Protein AF-A0A920Q9G6-F1 (afdb_monomer_lite)

Radius of gyration: 15.86 Å; chains: 1; bounding box: 39×25×43 Å

Structure (mmCIF, N/CA/C/O backbone):
data_AF-A0A920Q9G6-F1
#
_entry.id   AF-A0A920Q9G6-F1
#
loop_
_atom_site.group_PDB
_atom_site.id
_atom_site.type_symbol
_atom_site.label_atom_id
_atom_site.label_alt_id
_atom_site.label_comp_id
_atom_site.label_asym_id
_atom_site.label_entity_id
_atom_site.label_seq_id
_atom_site.pdbx_PDB_ins_code
_atom_site.Cartn_x
_atom_site.Cartn_y
_atom_site.Cartn_z
_atom_site.occupancy
_atom_site.B_iso_or_equiv
_atom_site.auth_seq_id
_atom_site.auth_comp_id
_atom_site.auth_asym_id
_atom_site.auth_atom_id
_atom_site.pdbx_PDB_model_num
ATOM 1 N N . MET A 1 1 ? -4.734 8.734 -0.886 1.00 83.81 1 MET A N 1
ATOM 2 C CA . MET A 1 1 ? -6.056 9.282 -1.266 1.00 83.81 1 MET A CA 1
ATOM 3 C C . MET A 1 1 ? -7.047 8.135 -1.221 1.00 83.81 1 MET A C 1
ATOM 5 O O . MET A 1 1 ? -6.687 7.070 -1.701 1.00 83.81 1 MET A O 1
ATOM 9 N N . VAL A 1 2 ? -8.210 8.307 -0.593 1.00 89.38 2 VAL A N 1
ATOM 10 C CA . VAL A 1 2 ? -9.237 7.252 -0.536 1.00 89.38 2 VAL A CA 1
ATOM 11 C C . VAL A 1 2 ? -9.998 7.238 -1.851 1.00 89.38 2 VAL A C 1
ATOM 13 O O . VAL A 1 2 ? -10.337 8.303 -2.357 1.00 89.38 2 VAL A O 1
ATOM 16 N N . GLU A 1 3 ? -10.226 6.054 -2.403 1.00 92.44 3 GLU A N 1
ATOM 17 C CA . GLU A 1 3 ? -10.994 5.882 -3.634 1.00 92.44 3 GLU A CA 1
ATOM 18 C C . GLU A 1 3 ? -12.396 5.339 -3.361 1.00 92.44 3 GLU A C 1
ATOM 20 O O . GLU A 1 3 ? -13.366 5.874 -3.886 1.00 92.44 3 GLU A O 1
ATOM 25 N N . SER A 1 4 ? -12.519 4.313 -2.517 1.00 94.50 4 SER A N 1
ATOM 26 C CA . SER A 1 4 ? -13.818 3.760 -2.127 1.00 94.50 4 SER A CA 1
ATOM 27 C C . SER A 1 4 ? -13.784 3.149 -0.727 1.00 94.50 4 SER A C 1
ATOM 29 O O . SER A 1 4 ? -12.732 2.744 -0.226 1.00 94.50 4 SER A O 1
ATOM 31 N N . ILE A 1 5 ? -14.953 3.124 -0.088 1.00 94.25 5 ILE A N 1
ATOM 32 C CA . ILE A 1 5 ? -15.208 2.499 1.211 1.00 94.25 5 ILE A CA 1
ATOM 33 C C . ILE A 1 5 ? -16.492 1.688 1.041 1.00 94.25 5 ILE A C 1
ATOM 35 O O . ILE A 1 5 ? -17.563 2.267 0.881 1.00 94.25 5 ILE A O 1
ATOM 39 N N . ASP A 1 6 ? -16.364 0.369 1.063 1.00 94.69 6 ASP A N 1
ATOM 40 C CA . ASP A 1 6 ? -17.462 -0.595 1.026 1.00 94.69 6 ASP A CA 1
ATOM 41 C C . ASP A 1 6 ? -17.218 -1.614 2.136 1.00 94.69 6 ASP A C 1
ATOM 43 O O . ASP A 1 6 ? -16.495 -2.591 1.950 1.00 94.69 6 ASP A O 1
ATOM 47 N N . LEU A 1 7 ? -17.708 -1.306 3.340 1.00 92.56 7 LEU A N 1
ATOM 48 C CA . LEU A 1 7 ? -17.311 -2.020 4.551 1.00 92.56 7 LEU A CA 1
ATOM 49 C C . LEU A 1 7 ? -17.553 -3.537 4.422 1.00 92.56 7 LEU A C 1
ATOM 51 O O . LEU A 1 7 ? -18.640 -3.952 4.021 1.00 92.56 7 LEU A O 1
ATOM 55 N N . PRO A 1 8 ? -16.569 -4.369 4.811 1.00 93.19 8 PRO A N 1
ATOM 56 C CA . PRO A 1 8 ? -15.359 -4.010 5.561 1.00 93.19 8 PRO A CA 1
ATOM 57 C C . PRO A 1 8 ? -14.155 -3.597 4.689 1.00 93.19 8 PRO A C 1
ATOM 59 O O . PRO A 1 8 ? -13.048 -3.458 5.197 1.00 93.19 8 PRO A O 1
ATOM 62 N N . TYR A 1 9 ? -14.320 -3.397 3.384 1.00 95.25 9 TYR A N 1
ATOM 63 C CA . TYR A 1 9 ? -13.236 -3.092 2.450 1.00 95.25 9 TYR A CA 1
ATOM 64 C C . TYR A 1 9 ? -13.037 -1.592 2.233 1.00 95.25 9 TYR A C 1
ATOM 66 O O . TYR A 1 9 ? -13.970 -0.825 1.998 1.00 95.25 9 TYR A O 1
ATOM 74 N N . VAL A 1 10 ? -11.778 -1.165 2.242 1.00 95.00 10 VAL A N 1
ATOM 75 C CA . VAL A 1 10 ? -11.384 0.211 1.935 1.00 95.00 10 VAL A CA 1
ATOM 76 C C . VAL A 1 10 ? -10.270 0.197 0.901 1.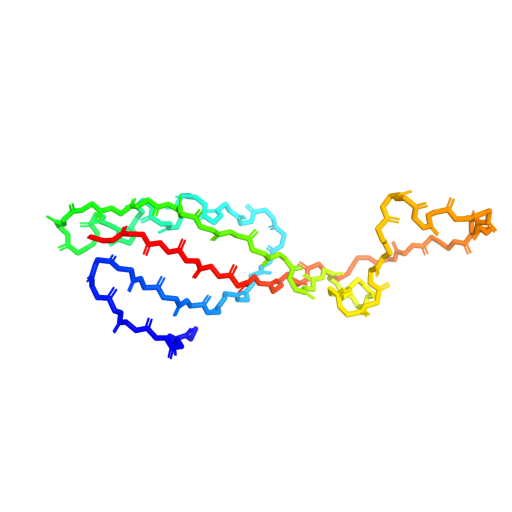00 95.00 10 VAL A C 1
ATOM 78 O O . VAL A 1 10 ? -9.2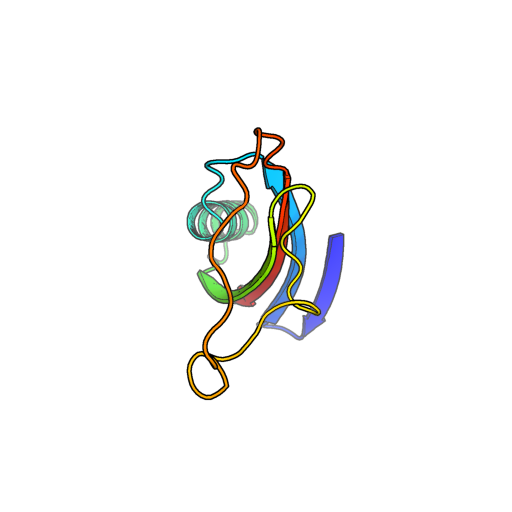91 -0.541 1.031 1.00 95.00 10 VAL A O 1
ATOM 81 N N . GLN A 1 11 ? -10.413 1.038 -0.120 1.00 95.38 11 GLN A N 1
ATOM 82 C CA . GLN A 1 11 ? -9.479 1.143 -1.237 1.00 95.38 11 GLN A CA 1
ATOM 83 C C . GLN A 1 11 ? -8.840 2.522 -1.257 1.00 95.38 11 GLN A C 1
ATOM 85 O O . GLN A 1 11 ? -9.527 3.550 -1.236 1.00 95.38 11 GLN A O 1
ATOM 90 N N . ILE A 1 12 ? -7.510 2.554 -1.288 1.00 94.69 12 ILE A N 1
ATOM 91 C CA . ILE A 1 12 ? -6.743 3.796 -1.291 1.00 94.69 12 ILE A CA 1
ATOM 92 C C . ILE A 1 12 ? -5.568 3.739 -2.262 1.00 94.69 12 ILE A C 1
ATOM 94 O O . ILE A 1 12 ? -4.958 2.703 -2.524 1.00 94.69 12 ILE A O 1
ATOM 98 N N . TRP A 1 13 ? -5.174 4.932 -2.678 1.00 94.19 13 TRP A N 1
ATOM 99 C CA . TRP A 1 13 ? -3.947 5.211 -3.397 1.00 94.19 13 TRP A CA 1
ATOM 100 C C . TRP A 1 13 ? -2.863 5.680 -2.433 1.00 94.19 13 TRP A C 1
ATOM 102 O O . TRP A 1 13 ? -3.057 6.666 -1.705 1.00 94.19 13 TRP A O 1
ATOM 112 N N . ILE A 1 14 ? -1.705 5.022 -2.467 1.00 93.44 14 ILE A N 1
ATOM 113 C CA . ILE A 1 14 ? -0.526 5.387 -1.675 1.00 93.44 14 ILE A CA 1
ATOM 114 C C . ILE A 1 14 ? 0.616 5.766 -2.613 1.00 93.44 14 ILE A C 1
ATOM 116 O O . ILE A 1 14 ? 0.982 5.006 -3.504 1.00 93.44 14 ILE A O 1
ATOM 120 N N . SER A 1 15 ? 1.205 6.937 -2.378 1.00 92.31 15 SER A N 1
ATOM 121 C CA . SER A 1 15 ? 2.460 7.368 -2.994 1.00 92.31 15 SER A CA 1
ATOM 122 C C . SER A 1 15 ? 3.519 7.418 -1.901 1.00 92.31 15 SER A C 1
ATOM 124 O O . SER A 1 15 ? 3.316 8.095 -0.894 1.00 92.31 15 SER A O 1
ATOM 126 N N . CYS A 1 16 ? 4.615 6.681 -2.052 1.00 91.62 16 CYS A N 1
ATOM 127 C CA . CYS A 1 16 ? 5.629 6.577 -1.007 1.00 91.62 16 CYS A CA 1
ATOM 128 C C . CYS A 1 16 ? 7.049 6.450 -1.569 1.00 91.62 16 CYS A C 1
ATOM 130 O O . CYS A 1 16 ? 7.266 6.120 -2.737 1.00 91.62 16 CYS A O 1
ATOM 132 N N . SER A 1 17 ? 8.043 6.715 -0.725 1.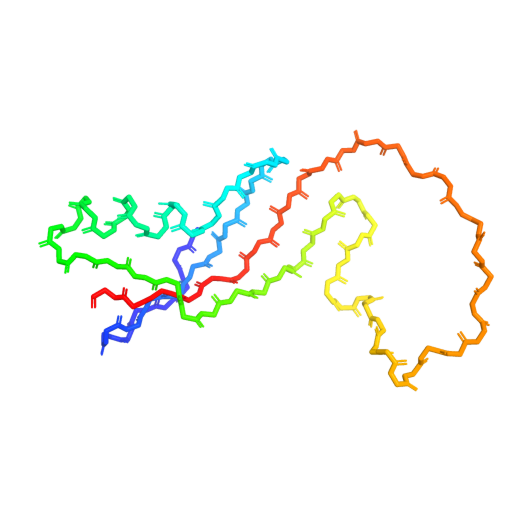00 90.00 17 SER A N 1
ATOM 133 C CA . SER A 1 17 ? 9.453 6.509 -1.056 1.00 90.00 17 SER A CA 1
ATOM 134 C C . SER A 1 17 ? 9.825 5.019 -1.040 1.00 90.00 17 SER A C 1
ATOM 136 O O . SER A 1 17 ? 9.010 4.141 -0.737 1.00 90.00 17 SER A O 1
ATOM 138 N N . LYS A 1 18 ? 11.074 4.703 -1.405 1.00 87.06 18 LYS A N 1
ATOM 139 C CA . LYS A 1 18 ? 11.629 3.351 -1.246 1.00 87.06 18 LYS A CA 1
ATOM 140 C C . LYS A 1 18 ? 11.612 2.909 0.222 1.00 87.06 18 LYS A C 1
ATOM 142 O O . LYS A 1 18 ? 11.883 3.708 1.112 1.00 87.06 18 LYS A O 1
ATOM 147 N N . GLY A 1 19 ? 11.353 1.622 0.454 1.00 87.31 19 GLY A N 1
ATOM 148 C CA . GLY A 1 19 ? 11.401 1.015 1.791 1.00 87.31 19 GLY A CA 1
ATOM 149 C C . GLY A 1 19 ? 10.113 1.120 2.613 1.00 87.31 19 GLY A C 1
ATOM 150 O O . GLY A 1 19 ? 10.092 0.654 3.746 1.00 87.31 19 GLY A O 1
ATOM 151 N N . THR A 1 20 ? 9.033 1.690 2.072 1.00 91.31 20 THR A N 1
ATOM 152 C CA . THR A 1 20 ? 7.737 1.706 2.765 1.00 91.31 20 THR A CA 1
ATOM 153 C C . THR A 1 20 ? 7.080 0.325 2.753 1.00 91.31 20 THR A C 1
ATOM 155 O O . THR A 1 20 ? 6.850 -0.262 1.694 1.00 91.31 20 THR A O 1
ATOM 158 N N . TYR A 1 21 ? 6.729 -0.172 3.939 1.00 93.12 21 TYR A N 1
ATOM 159 C CA . TYR A 1 21 ? 6.020 -1.435 4.126 1.00 93.12 21 TYR A CA 1
ATOM 160 C C . TYR A 1 21 ? 4.509 -1.194 4.181 1.00 93.12 21 TYR A C 1
ATOM 162 O O . TYR A 1 21 ? 3.961 -0.854 5.226 1.00 93.12 21 TYR A O 1
ATOM 170 N N . ILE A 1 22 ? 3.813 -1.412 3.061 1.00 93.88 22 ILE A N 1
ATOM 171 C CA . ILE A 1 22 ? 2.355 -1.198 2.965 1.00 93.88 22 ILE A CA 1
ATOM 172 C C . ILE A 1 22 ? 1.565 -2.076 3.954 1.00 93.88 22 ILE A C 1
ATOM 174 O O . ILE A 1 22 ? 0.538 -1.658 4.477 1.00 93.88 22 ILE A O 1
ATOM 178 N N . ARG A 1 23 ? 2.073 -3.271 4.281 1.00 92.56 23 ARG A N 1
ATOM 179 C CA . ARG A 1 23 ? 1.466 -4.136 5.307 1.00 92.56 23 ARG A CA 1
ATOM 180 C C . ARG A 1 23 ? 1.526 -3.526 6.709 1.00 92.56 23 ARG A C 1
ATOM 182 O O . ARG A 1 23 ? 0.541 -3.601 7.432 1.00 92.56 23 ARG A O 1
ATOM 189 N N . SER A 1 24 ? 2.651 -2.911 7.073 1.00 94.44 24 SER A N 1
ATOM 190 C CA . SER A 1 24 ? 2.785 -2.203 8.351 1.00 94.44 24 SER A CA 1
ATOM 191 C C . SER A 1 24 ? 1.856 -0.995 8.394 1.00 94.44 24 SER A C 1
ATOM 193 O O . SER A 1 24 ? 1.153 -0.814 9.375 1.00 94.44 24 SER A O 1
ATOM 195 N N . PHE A 1 25 ? 1.748 -0.256 7.285 1.00 93.44 25 PHE A N 1
ATOM 196 C CA . PHE A 1 25 ? 0.775 0.829 7.165 1.00 93.44 25 PHE A CA 1
ATOM 197 C C . PHE A 1 25 ? -0.668 0.355 7.419 1.00 93.44 25 PHE A C 1
ATOM 199 O O . PHE A 1 25 ? -1.392 1.007 8.164 1.00 93.44 25 PHE A O 1
ATOM 206 N N . ALA A 1 26 ? -1.082 -0.782 6.846 1.00 93.19 26 ALA A N 1
ATOM 207 C CA . ALA A 1 26 ? -2.413 -1.338 7.096 1.00 93.19 26 ALA A CA 1
ATOM 208 C C . ALA A 1 26 ? -2.611 -1.687 8.582 1.00 93.19 26 ALA A C 1
ATOM 210 O O . ALA A 1 26 ? -3.631 -1.328 9.161 1.00 93.19 26 ALA A O 1
ATOM 211 N N . ASN A 1 27 ? -1.614 -2.306 9.221 1.00 93.75 27 ASN A N 1
ATOM 212 C CA . ASN A 1 27 ? -1.654 -2.593 10.654 1.00 93.75 27 ASN A CA 1
ATOM 213 C C . ASN A 1 27 ? -1.806 -1.316 11.497 1.00 93.75 27 ASN A C 1
ATOM 215 O O . ASN A 1 27 ? -2.659 -1.262 12.382 1.00 93.75 27 ASN A O 1
ATOM 219 N N . ASP A 1 28 ? -1.000 -0.293 11.218 1.00 94.56 28 ASP A N 1
ATOM 220 C CA . ASP A 1 28 ? -1.002 0.971 11.961 1.00 94.56 28 ASP A CA 1
ATOM 221 C C . ASP A 1 28 ? -2.329 1.718 11.778 1.00 94.56 28 ASP A C 1
ATOM 223 O O . ASP A 1 28 ? -2.880 2.262 12.737 1.00 94.56 28 ASP A O 1
ATOM 227 N N . LEU A 1 29 ? -2.896 1.677 10.568 1.00 92.56 29 LEU A N 1
ATOM 228 C CA . LEU A 1 29 ? -4.227 2.206 10.280 1.00 92.56 29 LEU A CA 1
ATOM 229 C C . LEU A 1 29 ? -5.309 1.481 11.090 1.00 92.56 29 LEU A C 1
ATOM 231 O O . LEU A 1 29 ? -6.163 2.126 11.696 1.00 92.56 29 LEU A O 1
ATOM 235 N N . GLY A 1 30 ? -5.243 0.153 11.161 1.00 93.88 30 GLY A N 1
ATOM 236 C CA . GLY A 1 30 ? -6.147 -0.654 11.977 1.00 93.88 30 GLY A CA 1
ATOM 237 C C . GLY A 1 30 ? -6.065 -0.342 13.470 1.00 93.88 30 GLY A C 1
ATOM 238 O O . GLY A 1 30 ? -7.094 -0.259 14.143 1.00 93.88 30 GLY A O 1
ATOM 239 N N . HIS A 1 31 ? -4.849 -0.120 13.981 1.00 95.56 31 HIS A N 1
ATOM 240 C CA . HIS A 1 31 ? -4.620 0.310 15.364 1.00 95.56 31 HIS A CA 1
ATOM 241 C C . HIS A 1 31 ? -5.205 1.700 15.622 1.00 95.56 31 HIS A C 1
ATOM 243 O O . HIS A 1 31 ? -5.872 1.906 16.636 1.00 95.56 31 HIS A O 1
ATOM 249 N N . PHE A 1 32 ? -5.003 2.641 14.697 1.00 95.25 32 PHE A N 1
ATOM 250 C CA . PHE A 1 32 ? -5.556 3.992 14.794 1.00 95.25 32 PHE A CA 1
ATOM 251 C C . PHE A 1 32 ? -7.092 3.985 14.836 1.00 95.25 32 PHE A C 1
ATOM 253 O O . PHE A 1 32 ? -7.693 4.715 15.624 1.00 95.25 32 PHE A O 1
ATOM 260 N N . LEU A 1 33 ? -7.723 3.117 14.042 1.00 93.38 33 LEU A N 1
ATOM 261 C CA . LEU A 1 33 ? -9.179 2.948 13.994 1.00 93.38 33 LEU A CA 1
ATOM 262 C C . LEU A 1 33 ? -9.747 2.081 15.133 1.00 93.38 33 LEU A C 1
ATOM 264 O O . LEU A 1 33 ? -10.961 2.039 15.306 1.00 93.38 33 LEU A O 1
ATOM 268 N N . LYS A 1 34 ? -8.896 1.419 15.931 1.00 95.38 34 LYS A N 1
ATOM 269 C CA . LYS A 1 34 ? -9.261 0.533 17.060 1.00 95.38 34 LYS A CA 1
ATOM 270 C C . LYS A 1 34 ? -10.097 -0.703 16.696 1.00 95.38 34 LYS A C 1
ATOM 272 O O . LYS A 1 34 ? -10.673 -1.326 17.583 1.00 95.38 34 LYS A O 1
ATOM 277 N N . VAL A 1 35 ? -10.138 -1.069 15.420 1.00 94.38 35 VAL A N 1
ATOM 278 C CA . VAL A 1 35 ? -10.846 -2.259 14.912 1.00 94.38 35 VAL A CA 1
ATOM 279 C C . VAL A 1 35 ? -9.886 -3.322 14.368 1.00 94.38 35 VAL A C 1
ATOM 281 O O . VAL A 1 35 ? -10.240 -4.494 14.277 1.00 94.38 35 VAL A O 1
ATOM 284 N N . GLY A 1 36 ? -8.626 -2.942 14.122 1.00 93.88 36 GLY A N 1
ATOM 285 C CA . GLY A 1 36 ? -7.672 -3.759 13.379 1.00 93.88 36 GLY A CA 1
ATOM 286 C C . GLY A 1 36 ? -7.849 -3.571 11.873 1.00 93.88 36 GLY A C 1
ATOM 287 O O . GLY A 1 36 ? -8.873 -3.100 11.407 1.00 93.88 36 GLY A O 1
ATOM 288 N N . ALA A 1 37 ? -6.809 -3.858 11.098 1.00 95.44 37 ALA A N 1
ATOM 289 C CA . ALA A 1 37 ? -6.903 -3.834 9.648 1.00 95.44 37 ALA A CA 1
ATOM 290 C C . ALA A 1 37 ? -5.788 -4.678 9.049 1.00 95.44 37 ALA A C 1
ATOM 292 O O . ALA A 1 37 ? -4.684 -4.764 9.597 1.00 95.44 37 ALA A O 1
ATOM 293 N N . HIS A 1 38 ? -6.071 -5.304 7.916 1.00 94.31 38 HIS A N 1
ATOM 294 C CA . HIS A 1 38 ? -5.088 -6.108 7.207 1.00 94.31 38 HIS A CA 1
ATOM 295 C C . HIS A 1 38 ? -5.192 -5.900 5.702 1.00 94.31 38 HIS A C 1
ATOM 297 O O . HIS A 1 38 ? -6.247 -5.589 5.155 1.00 94.31 38 HIS A O 1
ATOM 303 N N . LEU A 1 39 ? -4.055 -6.060 5.031 1.00 94.69 39 LEU A N 1
ATOM 304 C CA . LEU A 1 39 ? -3.948 -5.927 3.588 1.00 94.69 39 LEU A CA 1
ATOM 305 C C . LEU A 1 39 ? -4.657 -7.096 2.892 1.00 94.69 39 LEU A C 1
ATOM 307 O O . LEU A 1 39 ? -4.320 -8.251 3.146 1.00 94.69 39 LEU A O 1
ATOM 311 N N . THR A 1 40 ? -5.574 -6.785 1.982 1.00 95.06 40 THR A N 1
ATOM 312 C CA . THR A 1 40 ? -6.330 -7.767 1.190 1.00 95.06 40 THR A CA 1
ATOM 313 C C . THR A 1 40 ? -5.816 -7.837 -0.243 1.00 95.06 40 THR A C 1
ATOM 315 O O . THR A 1 40 ? -5.644 -8.924 -0.783 1.00 95.06 40 THR A O 1
ATOM 318 N N . SER A 1 41 ? -5.523 -6.685 -0.851 1.00 94.62 41 SER A N 1
ATOM 319 C CA . SER A 1 41 ? -4.961 -6.594 -2.201 1.00 94.62 41 SER A CA 1
ATOM 320 C C . SER A 1 41 ? -3.916 -5.488 -2.274 1.00 94.62 41 SER A C 1
ATOM 322 O O . SER A 1 41 ? -4.036 -4.452 -1.615 1.00 94.62 41 SER A O 1
ATOM 324 N N . LEU A 1 42 ? -2.876 -5.721 -3.071 1.00 94.81 42 LEU A N 1
ATOM 325 C CA . LEU A 1 42 ? -1.805 -4.768 -3.309 1.00 94.81 42 LEU A CA 1
ATOM 326 C C . LEU A 1 42 ? -1.358 -4.844 -4.758 1.00 94.81 42 LEU A C 1
ATOM 328 O O . LEU A 1 42 ? -0.763 -5.835 -5.177 1.00 94.81 42 LEU A O 1
ATOM 332 N N . GLU A 1 43 ? -1.548 -3.750 -5.477 1.00 93.44 43 GLU A N 1
ATOM 333 C C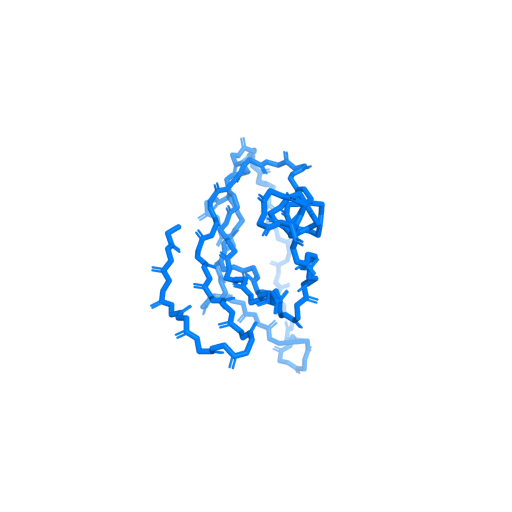A . GLU A 1 43 ? -1.019 -3.585 -6.819 1.00 93.44 43 GLU A CA 1
ATOM 334 C C . GLU A 1 43 ? -0.033 -2.421 -6.846 1.00 93.44 43 GLU A C 1
ATOM 336 O O . GLU A 1 43 ? -0.290 -1.319 -6.359 1.00 93.44 43 GLU A O 1
ATOM 341 N N . ARG A 1 44 ? 1.142 -2.669 -7.418 1.00 92.81 44 ARG A N 1
ATOM 342 C CA . ARG A 1 44 ? 2.133 -1.629 -7.666 1.00 92.81 44 ARG A CA 1
ATOM 343 C C . ARG A 1 44 ? 1.874 -1.031 -9.038 1.00 92.81 44 ARG A C 1
ATOM 345 O O . ARG A 1 44 ? 2.134 -1.670 -10.050 1.00 92.81 44 ARG A O 1
ATOM 352 N N . LEU A 1 45 ? 1.479 0.230 -9.053 1.00 92.38 45 LEU A N 1
ATOM 353 C CA . LEU A 1 45 ? 1.139 0.941 -10.278 1.00 92.38 45 LEU A CA 1
ATOM 354 C C . LEU A 1 45 ? 2.317 1.678 -10.892 1.00 92.38 45 LEU A C 1
ATOM 356 O O . LEU A 1 45 ? 2.341 1.888 -12.098 1.00 92.38 45 LEU A O 1
ATOM 360 N N . SER A 1 46 ? 3.301 2.080 -10.086 1.00 89.81 46 SER A N 1
ATOM 361 C CA . SER A 1 46 ? 4.544 2.638 -10.616 1.00 89.81 46 SER A CA 1
ATOM 362 C C . SER A 1 46 ? 5.731 2.451 -9.675 1.00 89.81 46 SER A C 1
ATOM 364 O O . SER A 1 46 ? 5.578 2.302 -8.457 1.00 89.81 46 SER A O 1
ATOM 366 N N . CYS A 1 47 ? 6.935 2.467 -10.245 1.00 88.00 47 CYS A N 1
ATOM 367 C CA . CYS A 1 47 ? 8.198 2.424 -9.517 1.00 88.00 47 CYS A CA 1
ATOM 368 C C . CYS A 1 47 ? 9.243 3.250 -10.266 1.00 88.00 47 CYS A C 1
ATOM 370 O O . CYS A 1 47 ? 9.734 2.862 -11.327 1.00 88.00 47 CYS A O 1
ATOM 372 N N . GLY A 1 48 ? 9.571 4.402 -9.692 1.00 84.38 48 GLY A N 1
ATOM 373 C CA . GLY A 1 48 ? 10.437 5.378 -10.332 1.00 84.38 48 GLY A CA 1
ATOM 374 C C . GLY A 1 48 ? 9.866 5.913 -11.639 1.00 84.38 48 GLY A C 1
ATOM 375 O O . GLY A 1 48 ? 8.651 6.002 -11.799 1.00 84.38 48 GLY A O 1
ATOM 376 N N . GLU A 1 49 ? 10.750 6.314 -12.549 1.00 80.62 49 GLU A N 1
ATOM 377 C CA . GLU A 1 49 ? 10.358 7.001 -13.788 1.00 80.62 49 GLU A CA 1
ATOM 378 C C . GLU A 1 49 ? 9.885 6.048 -14.892 1.00 80.62 49 GLU A C 1
ATOM 380 O O . GLU A 1 49 ? 9.133 6.456 -15.772 1.00 80.62 49 GLU A O 1
ATOM 385 N N . TRP A 1 50 ? 10.316 4.786 -14.846 1.00 78.50 50 TRP A N 1
ATOM 386 C CA . TRP A 1 50 ? 10.150 3.851 -15.961 1.00 78.50 50 TRP A CA 1
ATOM 387 C C . TRP A 1 50 ? 9.040 2.831 -15.757 1.00 78.50 50 TRP A C 1
ATOM 389 O O . TRP A 1 50 ? 8.251 2.605 -16.670 1.00 78.50 50 TRP A O 1
ATOM 399 N N . PHE A 1 51 ? 8.973 2.192 -14.589 1.00 84.75 51 PHE A N 1
ATOM 400 C CA . PHE A 1 51 ? 7.991 1.135 -14.383 1.00 84.75 51 PHE A CA 1
ATOM 401 C C . PHE A 1 51 ? 6.614 1.737 -14.129 1.00 84.75 51 PHE A C 1
ATOM 403 O O . PHE A 1 51 ? 6.440 2.524 -13.188 1.00 84.75 51 PHE A O 1
ATOM 410 N N . ARG A 1 52 ? 5.635 1.301 -14.920 1.00 86.94 52 ARG A N 1
ATOM 411 C CA . ARG A 1 52 ? 4.212 1.540 -14.695 1.00 86.94 52 ARG A CA 1
ATOM 412 C C . ARG A 1 52 ? 3.443 0.244 -14.958 1.00 86.94 52 ARG A C 1
ATOM 414 O O . ARG A 1 52 ? 3.856 -0.541 -15.803 1.00 86.94 52 ARG A O 1
ATOM 421 N N . SER A 1 53 ? 2.345 -0.020 -14.257 1.00 87.88 53 SER A N 1
ATOM 422 C CA . SER A 1 53 ? 1.615 -1.283 -14.464 1.00 87.88 53 SER A CA 1
ATOM 423 C C . SER A 1 53 ? 1.104 -1.428 -15.904 1.00 87.88 53 SER A C 1
ATOM 425 O O . SER A 1 53 ? 1.145 -2.526 -16.453 1.00 87.88 53 SER A O 1
ATOM 427 N N . ASP A 1 54 ? 0.750 -0.319 -16.560 1.00 86.69 54 ASP A N 1
ATOM 428 C CA . ASP A 1 54 ? 0.286 -0.282 -17.951 1.00 86.69 54 ASP A CA 1
ATOM 429 C C . ASP A 1 54 ? 1.363 -0.631 -18.992 1.00 86.69 54 ASP A C 1
ATOM 431 O O . ASP A 1 54 ? 1.028 -1.076 -20.088 1.00 86.69 54 ASP A O 1
ATOM 435 N N . ASN A 1 55 ? 2.649 -0.481 -18.652 1.00 85.62 55 ASN A N 1
ATOM 436 C CA . ASN A 1 55 ? 3.766 -0.862 -19.522 1.00 85.62 55 ASN A CA 1
ATOM 437 C C . ASN A 1 55 ? 4.420 -2.197 -19.133 1.00 85.62 55 ASN A C 1
ATOM 439 O O . ASN A 1 55 ? 5.466 -2.559 -19.676 1.00 85.62 55 ASN A O 1
ATOM 443 N N . SER A 1 56 ? 3.809 -2.928 -18.199 1.00 85.75 56 SER A N 1
ATOM 444 C CA . SER A 1 56 ? 4.292 -4.232 -17.761 1.00 85.75 56 SER A CA 1
ATOM 445 C C . SER A 1 56 ? 3.875 -5.349 -18.724 1.00 85.75 56 SER A C 1
ATOM 447 O O . SER A 1 56 ? 2.861 -5.269 -19.416 1.00 85.75 56 SER A O 1
ATOM 449 N N . VAL A 1 57 ? 4.683 -6.409 -18.781 1.00 86.75 57 VAL A N 1
ATOM 450 C CA . VAL A 1 57 ? 4.444 -7.582 -19.633 1.00 86.75 57 VAL A CA 1
ATOM 451 C C . VAL A 1 57 ? 4.263 -8.801 -18.735 1.00 86.75 57 VAL A C 1
ATOM 453 O O . VAL A 1 57 ?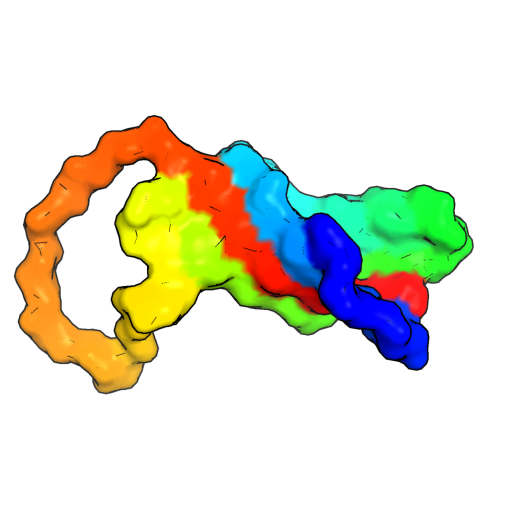 5.005 -8.968 -17.766 1.00 86.75 57 VAL A O 1
ATOM 456 N N . SER A 1 58 ? 3.279 -9.655 -19.040 1.00 86.31 58 SER A N 1
ATOM 457 C CA . SER A 1 58 ? 3.105 -10.913 -18.310 1.00 86.31 58 SER A CA 1
ATOM 458 C C . SER A 1 58 ? 4.257 -11.872 -18.609 1.00 86.31 58 SER A C 1
ATOM 460 O O . SER A 1 58 ? 4.818 -11.867 -19.705 1.00 86.31 58 SER A O 1
ATOM 462 N N . VAL A 1 59 ? 4.591 -12.733 -17.646 1.00 86.00 59 VAL A N 1
ATOM 463 C CA . VAL A 1 59 ? 5.673 -13.725 -17.794 1.00 86.00 59 VAL A CA 1
ATOM 464 C C . VAL A 1 59 ? 5.444 -14.626 -19.014 1.00 86.00 59 VAL A C 1
ATOM 466 O O . VAL A 1 59 ? 6.383 -14.976 -19.717 1.00 86.00 59 VAL A O 1
ATOM 469 N N . GLU A 1 60 ? 4.187 -14.940 -19.316 1.00 85.44 60 GLU A N 1
ATOM 470 C CA . GLU A 1 60 ? 3.781 -15.766 -20.460 1.00 85.44 60 GLU A CA 1
ATOM 471 C C . GLU A 1 60 ? 4.080 -15.100 -21.811 1.00 85.44 60 GLU A C 1
ATOM 473 O O . GLU A 1 60 ? 4.370 -15.779 -22.793 1.00 85.44 60 GLU A O 1
ATOM 478 N N . LYS A 1 61 ? 4.014 -13.764 -21.867 1.00 82.88 61 LYS A N 1
ATOM 479 C CA . LYS A 1 61 ? 4.283 -12.958 -23.067 1.00 82.88 61 LYS A CA 1
ATOM 480 C C . LYS A 1 61 ? 5.724 -12.463 -23.133 1.00 82.88 61 LYS A C 1
ATOM 482 O O . LYS A 1 61 ? 6.044 -11.636 -23.989 1.00 82.88 61 LYS A O 1
ATOM 487 N N . LEU A 1 62 ? 6.593 -12.958 -22.253 1.00 79.75 62 LEU A N 1
ATOM 488 C CA . LEU A 1 62 ? 8.001 -12.593 -22.213 1.00 79.75 62 LEU A CA 1
ATOM 489 C C . LEU A 1 62 ? 8.745 -13.211 -23.412 1.00 79.75 62 LEU A C 1
ATOM 491 O O . LEU A 1 62 ? 9.424 -14.229 -23.308 1.00 79.75 62 LEU A O 1
ATOM 495 N N . GLY A 1 63 ? 8.587 -12.602 -24.588 1.00 73.12 63 GLY A N 1
ATOM 496 C CA . GLY A 1 63 ? 9.438 -12.839 -25.752 1.00 73.12 63 GLY A CA 1
ATOM 497 C C . GLY A 1 63 ? 10.813 -12.197 -25.562 1.00 73.12 63 GLY A C 1
ATOM 498 O O . GLY A 1 63 ? 10.959 -11.297 -24.739 1.00 73.12 63 GLY A O 1
ATOM 499 N N . LYS A 1 64 ? 11.820 -12.665 -26.317 1.00 63.19 64 LYS A N 1
ATOM 500 C CA . LYS A 1 64 ? 13.215 -12.182 -26.274 1.00 63.19 64 LYS A CA 1
ATOM 501 C C . LYS A 1 64 ? 13.264 -10.649 -26.378 1.00 63.19 64 LYS A C 1
ATOM 503 O O . LYS A 1 64 ? 13.187 -10.102 -27.472 1.00 63.19 64 LYS A O 1
ATOM 508 N N . MET A 1 65 ? 13.357 -9.977 -25.236 1.00 59.84 65 MET A N 1
ATOM 509 C CA . MET A 1 65 ? 13.557 -8.537 -25.126 1.00 59.84 65 MET A CA 1
ATOM 510 C C . MET A 1 65 ? 15.016 -8.294 -24.750 1.00 59.84 65 MET A C 1
ATOM 512 O O . MET A 1 65 ? 15.516 -8.890 -23.794 1.00 59.84 65 MET A O 1
ATOM 516 N N . ASP A 1 66 ? 15.693 -7.438 -25.513 1.00 58.84 66 ASP A N 1
ATOM 517 C CA . ASP A 1 66 ? 17.086 -7.078 -25.270 1.00 58.84 66 ASP A CA 1
ATOM 518 C C . ASP A 1 66 ? 17.225 -6.275 -23.971 1.00 58.84 66 ASP A C 1
ATOM 520 O O . ASP A 1 66 ? 16.619 -5.218 -23.770 1.00 58.84 66 ASP A O 1
ATOM 524 N N . MET A 1 67 ? 18.033 -6.819 -23.064 1.00 56.44 67 MET A N 1
ATOM 525 C CA . MET A 1 67 ? 18.288 -6.288 -21.730 1.00 56.44 67 MET A CA 1
ATOM 526 C C . MET A 1 67 ? 19.489 -5.344 -21.750 1.00 56.44 67 MET A C 1
ATOM 528 O O . MET A 1 67 ? 20.586 -5.720 -21.352 1.00 56.44 67 MET A O 1
ATOM 532 N N . GLU A 1 68 ? 19.284 -4.091 -22.142 1.00 57.41 68 GLU A N 1
ATOM 533 C CA . GLU A 1 68 ? 20.280 -3.044 -21.900 1.00 57.41 68 GLU A CA 1
ATOM 534 C C . GLU A 1 68 ? 19.621 -1.716 -21.560 1.00 57.41 68 GLU A C 1
ATOM 536 O O . GLU A 1 68 ? 19.385 -0.911 -22.449 1.00 57.41 68 GLU A O 1
ATOM 541 N N . LYS A 1 69 ? 19.387 -1.449 -20.266 1.00 53.53 69 LYS A N 1
ATOM 542 C CA . LYS A 1 69 ? 19.426 -0.086 -19.702 1.00 53.53 69 LYS A CA 1
ATOM 543 C C . LYS A 1 69 ? 19.740 -0.125 -18.205 1.00 53.53 69 LYS A C 1
ATOM 545 O O . LYS A 1 69 ? 19.091 -0.812 -17.419 1.00 53.53 69 LYS A O 1
ATOM 550 N N . LYS A 1 70 ? 20.744 0.656 -17.806 1.00 50.72 70 LYS A N 1
ATOM 551 C CA . LYS A 1 70 ? 21.148 0.888 -16.414 1.00 50.72 70 LYS A CA 1
ATOM 552 C C . LYS A 1 70 ? 20.408 2.128 -15.905 1.00 50.72 70 LYS A C 1
ATOM 554 O O . LYS A 1 70 ? 20.682 3.231 -16.368 1.00 50.72 70 LYS A O 1
ATOM 559 N N . TYR A 1 71 ? 19.462 1.958 -14.983 1.00 56.84 71 TYR A N 1
ATOM 560 C CA . TYR A 1 71 ? 18.596 3.050 -14.522 1.00 56.84 71 TYR A CA 1
ATOM 561 C C . TYR A 1 71 ? 19.065 3.645 -13.192 1.00 56.84 71 TYR A C 1
ATOM 563 O O . TYR A 1 71 ? 19.434 2.928 -12.260 1.00 56.84 71 TYR A O 1
ATOM 571 N N . ARG A 1 72 ? 19.058 4.980 -13.111 1.00 51.00 72 ARG A N 1
ATOM 572 C CA . ARG A 1 72 ? 19.522 5.763 -11.960 1.00 51.00 72 ARG A CA 1
ATOM 573 C C . ARG A 1 72 ? 18.333 6.215 -11.107 1.00 51.00 72 ARG A C 1
ATOM 575 O O . ARG A 1 72 ? 17.267 6.529 -11.617 1.00 51.00 72 ARG A O 1
ATOM 582 N N . GLY A 1 73 ? 18.533 6.170 -9.792 1.00 54.88 73 GLY A N 1
ATOM 583 C CA . GLY A 1 73 ? 17.473 6.127 -8.791 1.00 54.88 73 GLY A CA 1
ATOM 584 C C . GLY A 1 73 ? 16.722 7.432 -8.545 1.00 54.88 73 GLY A C 1
ATOM 585 O O . GLY A 1 73 ? 17.234 8.335 -7.889 1.00 54.88 73 GLY A O 1
ATOM 586 N N . PHE A 1 74 ? 15.449 7.428 -8.918 1.00 54.16 74 PHE A N 1
ATOM 587 C CA . PHE A 1 74 ? 14.388 8.125 -8.201 1.00 54.16 74 PHE A CA 1
ATOM 588 C C . PHE A 1 74 ? 13.294 7.082 -7.958 1.00 54.16 74 PHE A C 1
ATOM 590 O O . PHE A 1 74 ? 12.718 6.571 -8.908 1.00 54.16 74 PHE A O 1
ATOM 597 N N . PHE A 1 75 ? 13.072 6.665 -6.708 1.00 64.69 75 PHE A N 1
ATOM 598 C CA . PHE A 1 75 ? 12.219 5.508 -6.382 1.00 64.69 75 PHE A CA 1
ATOM 599 C C . PHE A 1 75 ? 10.956 5.949 -5.648 1.00 64.69 75 PHE A C 1
ATOM 601 O O . PHE A 1 75 ? 10.704 5.541 -4.513 1.00 64.69 75 PHE A O 1
ATOM 608 N N . HIS A 1 76 ? 10.186 6.831 -6.279 1.00 74.31 76 HIS A N 1
ATOM 609 C CA . HIS A 1 76 ? 8.827 7.079 -5.826 1.00 74.31 76 HIS A CA 1
ATOM 610 C C . HIS A 1 76 ? 7.940 5.941 -6.341 1.00 74.31 76 HIS A C 1
ATOM 612 O O . HIS A 1 76 ? 7.985 5.588 -7.522 1.00 74.31 76 HIS A O 1
ATOM 618 N N . GLN A 1 77 ? 7.201 5.314 -5.438 1.00 82.25 77 GLN A N 1
ATOM 619 C CA . GLN A 1 77 ? 6.370 4.151 -5.714 1.00 82.25 77 GLN A CA 1
ATOM 620 C C . GLN A 1 77 ? 4.909 4.548 -5.542 1.00 82.25 77 GLN A C 1
ATOM 622 O O . GLN A 1 77 ? 4.568 5.222 -4.569 1.00 82.25 77 GLN A O 1
ATOM 627 N N . LYS A 1 78 ? 4.056 4.123 -6.474 1.00 83.69 78 LYS A N 1
ATOM 628 C CA . LYS A 1 78 ? 2.605 4.258 -6.344 1.00 83.69 78 LYS A CA 1
ATOM 629 C C . LYS A 1 78 ? 1.980 2.885 -6.201 1.00 83.69 78 LYS A C 1
ATOM 631 O O . LYS A 1 78 ? 2.310 1.972 -6.960 1.00 83.69 78 LYS A O 1
ATOM 636 N N . PHE A 1 79 ? 1.081 2.770 -5.239 1.00 85.81 79 PHE A N 1
ATOM 637 C CA . PHE A 1 79 ? 0.354 1.553 -4.937 1.00 85.81 79 PHE A CA 1
ATOM 638 C C . PHE A 1 79 ? -1.143 1.814 -4.921 1.00 85.81 79 PHE A C 1
ATOM 640 O O . PHE A 1 79 ? -1.597 2.841 -4.408 1.00 85.81 79 PHE A O 1
ATOM 647 N N . TYR A 1 80 ? -1.868 0.838 -5.441 1.00 87.62 80 TYR A N 1
ATOM 648 C CA . TYR A 1 80 ? -3.284 0.641 -5.222 1.00 87.62 80 TYR A CA 1
ATOM 649 C C . TYR A 1 80 ? -3.452 -0.422 -4.147 1.00 87.62 80 TYR A C 1
ATOM 651 O O . TYR A 1 80 ? -2.850 -1.497 -4.230 1.00 87.62 80 TYR A O 1
ATOM 659 N N . VAL A 1 81 ? -4.177 -0.087 -3.088 1.00 88.12 81 VAL A N 1
ATOM 660 C CA . VAL A 1 81 ? -4.185 -0.880 -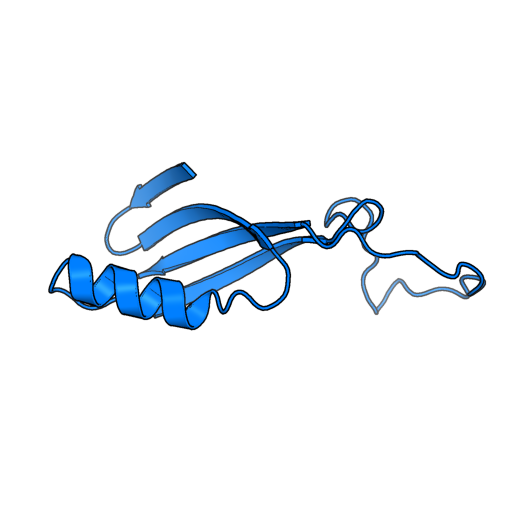1.862 1.00 88.12 81 VAL A CA 1
ATOM 661 C C . VAL A 1 81 ? -5.612 -1.060 -1.396 1.00 88.12 81 VAL A C 1
ATOM 663 O O . VAL A 1 81 ? -6.307 -0.077 -1.146 1.00 88.12 81 VAL A O 1
ATOM 666 N N . THR A 1 82 ? -6.001 -2.313 -1.203 1.00 87.88 82 THR A N 1
ATOM 667 C CA . THR A 1 82 ? -7.251 -2.678 -0.543 1.00 87.88 82 THR A CA 1
ATOM 668 C C . THR A 1 82 ? -6.915 -3.279 0.808 1.00 87.88 82 THR A C 1
ATOM 670 O O . THR A 1 82 ? -6.142 -4.239 0.891 1.00 87.88 82 THR A O 1
ATOM 673 N N . PHE A 1 83 ? -7.492 -2.739 1.870 1.00 90.88 83 PHE A N 1
ATOM 674 C CA . PHE A 1 83 ? -7.408 -3.313 3.207 1.00 90.88 83 PHE A CA 1
ATOM 675 C C . PHE A 1 83 ? -8.807 -3.559 3.754 1.00 90.88 83 PHE A C 1
ATOM 677 O O . PHE A 1 83 ? -9.759 -2.861 3.408 1.00 90.88 83 PHE A O 1
ATOM 684 N N . THR A 1 84 ? -8.910 -4.582 4.590 1.00 91.50 84 THR A N 1
ATOM 685 C CA . THR A 1 84 ? -10.104 -4.854 5.388 1.00 91.50 84 THR A CA 1
ATOM 686 C C . THR A 1 84 ? -9.958 -4.135 6.724 1.00 91.50 84 THR A C 1
ATOM 688 O O . THR A 1 84 ? -8.864 -4.183 7.296 1.00 91.50 84 THR A O 1
ATOM 691 N N . VAL A 1 85 ? -11.020 -3.484 7.198 1.00 84.12 85 VAL A N 1
ATOM 692 C CA . VAL A 1 85 ? -11.142 -2.830 8.516 1.00 84.12 85 VAL A CA 1
ATOM 693 C C . VAL A 1 85 ? -12.223 -3.478 9.369 1.00 84.12 85 VAL A C 1
ATOM 695 O O . VAL A 1 85 ? -13.137 -4.105 8.789 1.00 84.12 85 VAL A O 1
#

Secondary structure (DSSP, 8-state):
-EEEEETTEEEEEEEE-TT--HHHHHHHHHHHHTS--EEEEEEEEEETTTEEGGG---GGG---------------EEEEEEEE-

Foldseek 3Di:
DWDDDDPQKTKDKDKDFPPDDVQVVQQVVQVVVVNGKGWDDKDWQDFPDPDGPVPDDDPVRPDDDDDDDDDDDDTTTMMITMMGD

Sequence (85 aa):
MVESIDLPYVQIWISCSKGTYIRSFANDLGHFLKVGAHLTSLERLSCGEWFRSDNSVSVEKLGKMDMEKKYRGFFHQKFYVTFTV

pLDDT: mean 85.29, std 12.62, range [50.72, 95.56]